Protein AF-A0A4R6BHJ5-F1 (afdb_monomer_lite)

Radius of gyration: 20.4 Å; chains: 1; bounding box: 42×29×58 Å

Foldseek 3Di:
DWAFPLAKDWDDDPQFTWIWGWTADPVDRDIDTQTPDDRHGPVVDDPVVVVCNVVSPNVVSVVCRLPCVSCVVSVDDDDFDDDDDDDDQDDLVDPDDDDDDDPGDGPDDPLVSVCVSNVHDPVVSVVCVVVVSDDD

Secondary structure (DSSP, 8-state):
-EEEEEEEEEEEETTEEEEEEEEEESSSS-EEEEEEEEEE-GGGS-HHHHHHHHHT-HHHHHHHHT-HHHHHHTTPPP-PPP----S----TTS--------SS-----HHHHHHHHHT--HHHHHHHHHTTSS--

Structure (mmCIF, N/CA/C/O backbone):
data_AF-A0A4R6BHJ5-F1
#
_entry.id   AF-A0A4R6BHJ5-F1
#
loop_
_atom_site.group_PDB
_atom_site.id
_atom_site.type_symbol
_atom_site.label_atom_id
_atom_site.label_alt_id
_atom_site.label_comp_id
_atom_site.label_asym_id
_atom_site.label_entity_id
_atom_site.label_seq_id
_atom_site.pdbx_PDB_ins_code
_atom_site.Cartn_x
_atom_site.Cartn_y
_atom_site.Cartn_z
_atom_site.occupancy
_atom_site.B_iso_or_equiv
_atom_site.auth_seq_id
_atom_site.auth_comp_id
_atom_site.auth_asym_id
_atom_site.auth_atom_id
_atom_site.pdbx_PDB_model_num
ATOM 1 N N . GLU A 1 1 ? -9.294 10.702 -5.925 1.00 91.75 1 GLU A N 1
ATOM 2 C CA . GLU A 1 1 ? -8.379 9.805 -5.195 1.00 91.75 1 GLU A CA 1
ATOM 3 C C . GLU A 1 1 ? -7.714 8.870 -6.187 1.00 91.75 1 GLU A C 1
ATOM 5 O O . GLU A 1 1 ? -8.335 8.531 -7.193 1.00 91.75 1 GLU A O 1
ATOM 10 N N . TYR A 1 2 ? -6.453 8.534 -5.939 1.00 96.38 2 TYR A N 1
ATOM 11 C CA . TYR A 1 2 ? -5.657 7.655 -6.784 1.00 96.38 2 TYR A CA 1
ATOM 12 C C . TYR A 1 2 ? -5.347 6.377 -6.011 1.00 96.38 2 TYR A C 1
ATOM 14 O O . TYR A 1 2 ? -4.819 6.452 -4.906 1.00 96.38 2 TYR A O 1
ATOM 22 N N . VAL A 1 3 ? -5.636 5.219 -6.601 1.00 95.75 3 VAL A N 1
ATOM 23 C CA . VAL A 1 3 ? -5.339 3.908 -6.009 1.00 95.75 3 VAL A CA 1
ATOM 24 C C . VAL A 1 3 ? -4.207 3.225 -6.756 1.00 95.75 3 VAL A C 1
ATOM 26 O O . VAL A 1 3 ? -4.074 3.374 -7.976 1.00 95.75 3 VAL A O 1
ATOM 29 N N . CYS A 1 4 ? -3.369 2.498 -6.017 1.00 96.81 4 CYS A N 1
ATOM 30 C CA . CYS A 1 4 ? -2.284 1.722 -6.602 1.00 96.81 4 CYS A CA 1
ATOM 31 C C . CYS A 1 4 ? -2.871 0.710 -7.591 1.00 96.81 4 CYS A C 1
ATOM 33 O O . CYS A 1 4 ? -3.788 -0.032 -7.250 1.00 96.81 4 CYS A O 1
ATOM 35 N N . SER A 1 5 ? -2.350 0.682 -8.818 1.00 97.44 5 SER A N 1
ATOM 36 C CA . SER A 1 5 ? -2.831 -0.259 -9.836 1.00 97.44 5 SER A CA 1
ATOM 37 C C . SER A 1 5 ? -2.130 -1.617 -9.803 1.00 97.44 5 SER A C 1
ATOM 39 O O . SER A 1 5 ? -2.523 -2.501 -10.556 1.00 97.44 5 SER A O 1
ATOM 41 N N . GLY A 1 6 ? -1.073 -1.762 -8.996 1.00 98.19 6 GLY A N 1
ATOM 42 C CA . GLY A 1 6 ? -0.176 -2.923 -9.015 1.00 98.19 6 GLY A CA 1
ATOM 43 C C . GLY A 1 6 ? 0.817 -2.929 -10.183 1.00 98.19 6 GLY A C 1
ATOM 44 O O . GLY A 1 6 ? 1.706 -3.767 -10.225 1.00 98.19 6 GLY A O 1
ATOM 45 N N . LEU A 1 7 ? 0.698 -1.987 -11.126 1.00 98.62 7 LEU A N 1
ATOM 46 C CA . LEU A 1 7 ? 1.476 -1.993 -12.362 1.00 98.62 7 LEU A CA 1
ATOM 47 C C . LEU A 1 7 ? 2.672 -1.051 -12.296 1.00 98.62 7 LEU A C 1
ATOM 49 O O . LEU A 1 7 ? 2.549 0.107 -11.885 1.00 98.62 7 LEU A O 1
ATOM 53 N N . PHE A 1 8 ? 3.804 -1.512 -12.811 1.00 98.75 8 PHE A N 1
ATOM 54 C CA . PHE A 1 8 ? 4.981 -0.697 -13.038 1.00 98.75 8 PHE A CA 1
ATOM 55 C C . PHE A 1 8 ? 5.093 -0.271 -14.498 1.00 98.75 8 PHE A C 1
ATOM 57 O O . PHE A 1 8 ? 4.726 -0.981 -15.434 1.00 98.75 8 PHE A O 1
ATOM 64 N N . ARG A 1 9 ? 5.672 0.909 -14.700 1.00 98.44 9 ARG A N 1
ATOM 65 C CA . ARG A 1 9 ? 6.212 1.327 -15.991 1.00 98.44 9 ARG A CA 1
ATOM 66 C C . ARG A 1 9 ? 7.724 1.335 -15.877 1.00 98.44 9 ARG A C 1
ATOM 68 O O . ARG A 1 9 ? 8.260 2.129 -15.113 1.00 98.44 9 ARG A O 1
ATOM 75 N N . VAL A 1 10 ? 8.388 0.497 -16.664 1.00 98.06 10 VAL A N 1
ATOM 76 C CA . VAL A 1 10 ? 9.845 0.504 -16.826 1.00 98.06 10 VAL A CA 1
ATOM 77 C C . VAL A 1 10 ? 10.151 1.093 -18.195 1.00 98.06 10 VAL A C 1
ATOM 79 O O . VAL A 1 10 ? 9.801 0.506 -19.216 1.00 98.06 10 VAL A O 1
ATOM 82 N N . ASN A 1 11 ? 10.767 2.270 -18.227 1.00 98.00 11 ASN A N 1
ATOM 83 C CA . ASN A 1 11 ? 11.191 2.909 -19.466 1.00 98.00 11 ASN A CA 1
ATOM 84 C C . ASN A 1 11 ? 12.712 2.902 -19.557 1.00 98.00 11 ASN A C 1
ATOM 86 O O . ASN A 1 11 ? 13.392 3.307 -18.618 1.00 98.00 11 ASN A O 1
ATOM 90 N N . ALA A 1 12 ? 13.237 2.476 -20.700 1.00 96.12 12 ALA A N 1
ATOM 91 C CA . ALA A 1 12 ? 14.665 2.470 -20.962 1.00 96.12 12 ALA A CA 1
ATOM 92 C C . ALA A 1 12 ? 15.033 3.631 -21.885 1.00 96.12 12 ALA A C 1
ATOM 94 O O . ALA A 1 12 ? 14.465 3.792 -22.964 1.00 96.12 12 ALA A O 1
ATOM 95 N N . GLN A 1 13 ? 16.026 4.422 -21.483 1.00 93.62 13 GLN A N 1
ATOM 96 C CA . GLN A 1 13 ? 16.593 5.469 -22.321 1.00 93.62 13 GLN A CA 1
ATOM 97 C C . GLN A 1 13 ? 18.122 5.414 -22.275 1.00 93.62 13 GLN A C 1
ATOM 99 O O . GLN A 1 13 ? 18.764 5.763 -21.280 1.00 93.62 13 GLN A O 1
ATOM 104 N N . HIS A 1 14 ? 18.720 5.000 -23.393 1.00 92.06 14 HIS A N 1
ATOM 105 C CA . HIS A 1 14 ? 20.141 4.662 -23.486 1.00 92.06 14 HIS A CA 1
ATOM 106 C C . HIS A 1 14 ? 20.543 3.623 -22.424 1.00 92.06 14 HIS A C 1
ATOM 108 O O . HIS A 1 14 ? 20.048 2.504 -22.445 1.00 92.06 14 HIS A O 1
ATOM 114 N N . LYS A 1 15 ? 21.442 3.988 -21.502 1.00 95.06 15 LYS A N 1
ATOM 115 C CA . LYS A 1 15 ? 21.976 3.116 -20.445 1.00 95.06 15 LYS A CA 1
ATOM 116 C C . LYS A 1 15 ? 21.255 3.255 -19.099 1.00 95.06 15 LYS A C 1
ATOM 118 O O . LYS A 1 15 ? 21.784 2.806 -18.087 1.00 95.06 15 LYS A O 1
ATOM 123 N N . TYR A 1 16 ? 20.116 3.944 -19.069 1.00 98.06 16 TYR A N 1
ATOM 124 C CA . TYR A 1 16 ? 19.383 4.253 -17.845 1.00 98.06 16 TYR A CA 1
ATOM 125 C C . TYR A 1 16 ? 17.934 3.783 -17.925 1.00 98.06 16 TYR A C 1
ATOM 127 O O . TYR A 1 16 ? 17.354 3.736 -19.012 1.00 98.06 16 TYR A O 1
ATOM 135 N N . LEU A 1 17 ? 17.363 3.488 -16.760 1.00 98.00 17 LEU A N 1
ATOM 136 C CA . LEU A 1 17 ? 15.951 3.201 -16.567 1.00 98.00 17 LEU A CA 1
ATOM 137 C C . LEU A 1 17 ? 15.286 4.314 -15.762 1.00 98.00 17 LEU A C 1
ATOM 139 O O . LEU A 1 17 ? 15.869 4.852 -14.817 1.00 98.00 17 LEU A O 1
ATOM 143 N N . ASP A 1 18 ? 14.040 4.589 -16.113 1.00 98.38 18 ASP A N 1
ATOM 144 C CA . ASP A 1 18 ? 13.082 5.303 -15.283 1.00 98.38 18 ASP A CA 1
ATOM 145 C C . ASP A 1 18 ? 11.955 4.323 -14.934 1.00 98.38 18 ASP A C 1
ATOM 147 O O . ASP A 1 18 ? 11.415 3.646 -15.816 1.00 98.38 18 ASP A O 1
ATOM 151 N N . ILE A 1 19 ? 11.646 4.195 -13.643 1.00 98.62 19 ILE A N 1
ATOM 152 C CA . ILE A 1 19 ? 10.694 3.207 -13.126 1.00 98.62 19 ILE A CA 1
ATOM 153 C C . ILE A 1 19 ? 9.648 3.920 -12.278 1.00 98.62 19 ILE A C 1
ATOM 155 O O . ILE A 1 19 ? 9.982 4.608 -11.309 1.00 98.62 19 ILE A O 1
ATOM 159 N N . TRP A 1 20 ? 8.378 3.711 -12.619 1.00 98.75 20 TRP A N 1
ATOM 160 C CA . TRP A 1 20 ? 7.235 4.258 -11.892 1.00 98.75 20 TRP A CA 1
ATOM 161 C C . TRP A 1 20 ? 6.292 3.156 -11.432 1.00 98.75 20 TRP A C 1
ATOM 163 O O . TRP A 1 20 ? 6.062 2.204 -12.173 1.00 98.75 20 TRP A O 1
ATOM 173 N N . LEU A 1 21 ? 5.680 3.340 -10.263 1.00 98.75 21 LEU A N 1
ATOM 174 C CA . LEU A 1 21 ? 4.454 2.644 -9.876 1.00 98.75 21 LEU A CA 1
ATOM 175 C C . LEU A 1 21 ? 3.253 3.467 -10.343 1.00 98.75 21 LEU A C 1
ATOM 177 O O . LEU A 1 21 ? 3.141 4.656 -10.034 1.00 98.75 21 LEU A O 1
ATOM 181 N N . ILE A 1 22 ? 2.362 2.835 -11.099 1.00 98.62 22 ILE A N 1
ATOM 182 C CA . ILE A 1 22 ? 1.200 3.487 -11.693 1.00 98.62 22 ILE A CA 1
ATOM 183 C C . ILE A 1 22 ? 0.041 3.464 -10.696 1.00 98.62 22 ILE A C 1
ATOM 185 O O . ILE A 1 22 ? -0.336 2.415 -10.165 1.00 98.62 22 ILE A O 1
ATOM 189 N N . TYR A 1 23 ? -0.583 4.618 -10.511 1.00 98.31 23 TYR A N 1
ATOM 190 C CA . TYR A 1 23 ? -1.841 4.785 -9.801 1.00 98.31 23 TYR A CA 1
ATOM 191 C C . TYR A 1 23 ? -2.939 5.209 -10.773 1.00 98.31 23 TYR A C 1
ATOM 193 O O . TYR A 1 23 ? -2.683 5.953 -11.721 1.00 98.31 23 TYR A O 1
ATOM 201 N N . LYS A 1 24 ? -4.175 4.776 -10.519 1.00 97.88 24 LYS A N 1
ATOM 202 C CA . LYS A 1 24 ? -5.356 5.131 -11.318 1.00 97.88 24 LYS A CA 1
ATOM 203 C C . LYS A 1 24 ? -6.316 5.980 -10.504 1.00 97.88 24 LYS A C 1
ATOM 205 O O . LYS A 1 24 ? -6.516 5.716 -9.320 1.00 97.88 24 LYS A O 1
ATOM 210 N N . CYS A 1 25 ? -6.895 6.996 -11.131 1.00 97.19 25 CYS A N 1
ATOM 211 C CA . CYS A 1 25 ? -7.963 7.759 -10.509 1.00 97.19 25 CYS A CA 1
ATOM 212 C C . CYS A 1 25 ? -9.206 6.873 -10.363 1.00 97.19 25 CYS A C 1
ATOM 214 O O . CYS A 1 25 ? -9.569 6.151 -11.285 1.00 97.19 25 CYS A O 1
ATOM 216 N N . LEU A 1 26 ? -9.879 6.942 -9.216 1.00 94.81 26 LEU A N 1
ATOM 217 C CA . LEU A 1 26 ? -11.131 6.205 -8.999 1.00 94.81 26 LEU A CA 1
ATOM 218 C C . LEU A 1 26 ? -12.314 6.764 -9.804 1.00 94.81 26 LEU A C 1
ATOM 220 O O . LEU A 1 26 ? -13.301 6.068 -10.013 1.00 94.81 26 LEU A O 1
ATOM 224 N N . ASN A 1 27 ? -12.217 8.017 -10.251 1.00 97.06 27 ASN A N 1
ATOM 225 C CA . ASN A 1 27 ? -13.344 8.759 -10.820 1.00 97.06 27 ASN A CA 1
ATOM 226 C C . ASN A 1 27 ? -13.204 9.016 -12.329 1.00 97.06 27 ASN A C 1
ATOM 228 O O . ASN A 1 27 ? -14.128 9.548 -12.941 1.00 97.06 27 ASN A O 1
ATOM 232 N N . CYS A 1 28 ? -12.045 8.717 -12.923 1.00 96.19 28 CYS A N 1
ATOM 233 C CA . CYS A 1 28 ? -11.781 8.902 -14.350 1.00 96.19 28 CYS A CA 1
ATOM 234 C C . CYS A 1 28 ? -10.579 8.060 -14.808 1.00 96.19 28 CYS A C 1
ATOM 236 O O . CYS A 1 28 ? -9.892 7.452 -13.995 1.00 96.19 28 CYS A O 1
ATOM 238 N N . ASP A 1 29 ? -10.271 8.089 -16.105 1.00 95.06 29 ASP A N 1
ATOM 239 C CA . ASP A 1 29 ? -9.192 7.287 -16.701 1.00 95.06 29 ASP A CA 1
ATOM 240 C C . ASP A 1 29 ? -7.781 7.884 -16.530 1.00 95.06 29 ASP A C 1
ATOM 242 O O . ASP A 1 29 ? -6.823 7.431 -17.162 1.00 95.06 29 ASP A O 1
ATOM 246 N N . SER A 1 30 ? -7.616 8.921 -15.700 1.00 97.94 30 SER A N 1
ATOM 247 C CA . SER A 1 30 ? -6.299 9.520 -15.485 1.00 97.94 30 SER A CA 1
ATOM 248 C C . SER A 1 30 ? -5.395 8.617 -14.646 1.00 97.94 30 SER A C 1
ATOM 250 O O . SER A 1 30 ? -5.823 7.930 -13.714 1.00 97.94 30 SER A O 1
ATOM 252 N N . THR A 1 31 ? -4.098 8.665 -14.951 1.00 97.88 31 THR A N 1
ATOM 253 C CA . THR A 1 31 ? -3.059 7.958 -14.199 1.00 97.88 31 THR A CA 1
ATOM 254 C C . THR A 1 31 ? -2.107 8.934 -13.533 1.00 97.88 31 THR A C 1
ATOM 256 O O . THR A 1 31 ? -1.717 9.931 -14.143 1.00 97.88 31 THR A O 1
ATOM 259 N N . TRP A 1 32 ? -1.659 8.598 -12.331 1.00 98.06 32 TRP A N 1
ATOM 260 C CA . TRP A 1 32 ? -0.548 9.261 -11.660 1.00 98.06 32 TRP A CA 1
ATOM 261 C C . TRP A 1 32 ? 0.623 8.283 -11.538 1.00 98.06 32 TRP A C 1
ATOM 263 O O . TRP A 1 32 ? 0.429 7.121 -11.195 1.00 98.06 32 TRP A O 1
ATOM 273 N N . ASN A 1 33 ? 1.837 8.734 -11.851 1.00 98.19 33 ASN A N 1
ATOM 274 C CA . ASN A 1 33 ? 3.034 7.895 -11.837 1.00 98.19 33 ASN A CA 1
ATOM 275 C C . ASN A 1 33 ? 3.899 8.269 -10.633 1.00 98.19 33 ASN A C 1
ATOM 277 O O . ASN A 1 33 ? 4.544 9.317 -10.640 1.00 98.19 33 ASN A O 1
ATOM 281 N N . SER A 1 34 ? 3.940 7.399 -9.625 1.00 98.44 34 SER A N 1
ATOM 282 C CA . SER A 1 34 ? 4.851 7.547 -8.491 1.00 98.44 34 SER A CA 1
ATOM 283 C C . SER A 1 34 ? 6.243 7.086 -8.911 1.00 98.44 34 SER A C 1
ATOM 285 O O . SER A 1 34 ? 6.439 5.918 -9.251 1.00 98.44 34 SER A O 1
ATOM 287 N N . THR A 1 35 ? 7.209 8.001 -8.945 1.00 98.56 35 THR A N 1
ATOM 288 C CA . THR A 1 35 ? 8.584 7.692 -9.352 1.00 98.56 35 THR A CA 1
ATOM 289 C C . THR A 1 35 ? 9.259 6.859 -8.273 1.00 98.56 35 THR A C 1
ATOM 291 O O . THR A 1 35 ? 9.372 7.303 -7.131 1.00 98.56 35 THR A O 1
ATOM 294 N N . ILE A 1 36 ? 9.734 5.669 -8.645 1.00 98.44 36 ILE A N 1
ATOM 295 C CA . ILE A 1 36 ? 10.540 4.797 -7.783 1.00 98.44 36 ILE A CA 1
ATOM 296 C C . ILE A 1 36 ? 12.020 5.053 -8.049 1.00 98.44 36 ILE A C 1
ATOM 298 O O . ILE A 1 36 ? 12.782 5.355 -7.132 1.00 98.44 36 ILE A O 1
ATOM 302 N N . TYR A 1 37 ? 12.411 4.969 -9.320 1.00 98.06 37 TYR A N 1
ATOM 303 C CA . TYR A 1 37 ? 13.766 5.240 -9.773 1.00 98.06 37 TYR A CA 1
ATOM 304 C C . TYR A 1 37 ? 13.734 6.226 -10.933 1.00 98.06 37 TYR A C 1
ATOM 306 O O . TYR A 1 37 ? 12.945 6.077 -11.863 1.00 98.06 37 TYR A O 1
ATOM 314 N N . SER A 1 38 ? 14.628 7.211 -10.882 1.00 97.19 38 SER A N 1
ATOM 315 C CA . SER A 1 38 ? 14.886 8.146 -11.975 1.00 97.19 38 SER A CA 1
ATOM 316 C C . SER A 1 38 ? 16.330 7.977 -12.421 1.00 97.19 38 SER A C 1
ATOM 318 O O . SER A 1 38 ? 17.245 8.030 -11.594 1.00 97.19 38 SER A O 1
ATOM 320 N N . ARG A 1 39 ? 16.530 7.741 -13.719 1.00 97.44 39 ARG A N 1
ATOM 321 C CA . ARG A 1 39 ? 17.839 7.611 -14.369 1.00 97.44 39 ARG A CA 1
ATOM 322 C C . ARG A 1 39 ? 18.771 6.620 -13.665 1.00 97.44 39 ARG A C 1
ATOM 324 O O . ARG A 1 39 ? 19.966 6.880 -13.511 1.00 97.44 39 ARG A O 1
ATOM 331 N N . VAL A 1 40 ? 18.245 5.470 -13.245 1.00 97.56 40 VAL A N 1
ATOM 332 C CA . VAL A 1 40 ? 19.042 4.424 -12.589 1.00 97.56 40 VAL A CA 1
ATOM 333 C C . VAL A 1 40 ? 19.777 3.590 -13.635 1.00 97.56 40 VAL A C 1
ATOM 335 O O . VAL A 1 40 ? 19.225 3.265 -14.682 1.00 97.56 40 VAL A O 1
ATOM 338 N N . ASN A 1 41 ? 21.044 3.255 -13.391 1.00 96.69 41 ASN A N 1
ATOM 339 C CA . ASN A 1 41 ? 21.733 2.274 -14.227 1.00 96.69 41 ASN A CA 1
ATOM 340 C C . ASN A 1 41 ? 21.142 0.882 -13.921 1.00 96.69 41 ASN A C 1
ATOM 342 O O . ASN A 1 41 ? 21.129 0.524 -12.742 1.00 96.69 41 ASN A O 1
ATOM 346 N N . PRO A 1 42 ? 20.695 0.092 -14.919 1.00 94.56 42 PRO A N 1
ATOM 347 C CA . PRO A 1 42 ? 20.191 -1.264 -14.693 1.00 94.56 42 PRO A CA 1
ATOM 348 C C . PRO A 1 42 ? 21.121 -2.134 -13.837 1.00 94.56 42 PRO A C 1
ATOM 350 O O . PRO A 1 42 ? 20.644 -2.899 -13.011 1.00 94.56 42 PRO A O 1
ATOM 353 N N . ASN A 1 43 ? 22.442 -1.961 -13.964 1.00 94.44 43 ASN A N 1
ATOM 354 C CA . ASN A 1 43 ? 23.439 -2.726 -13.206 1.00 94.44 43 ASN A CA 1
ATOM 355 C C . ASN A 1 43 ? 23.473 -2.389 -11.704 1.00 94.44 43 ASN A C 1
ATOM 357 O O . ASN A 1 43 ? 24.121 -3.097 -10.938 1.00 94.44 43 ASN A O 1
ATOM 361 N N . ASN A 1 44 ? 22.811 -1.309 -11.278 1.00 96.19 44 ASN A N 1
ATOM 362 C CA . ASN A 1 44 ? 22.655 -0.964 -9.864 1.00 96.19 44 ASN A CA 1
ATOM 363 C C . ASN A 1 44 ? 21.441 -1.655 -9.222 1.00 96.19 44 ASN A C 1
ATOM 365 O O . ASN A 1 44 ? 21.253 -1.541 -8.012 1.00 96.19 44 ASN A O 1
ATOM 369 N N . LEU A 1 45 ? 20.602 -2.325 -10.014 1.00 95.94 45 LEU A N 1
ATOM 370 C CA . LEU A 1 45 ? 19.476 -3.120 -9.538 1.00 95.94 45 LEU A CA 1
ATOM 371 C C . LEU A 1 45 ? 19.854 -4.599 -9.618 1.00 95.94 45 LEU A C 1
ATOM 373 O O . LEU A 1 45 ? 20.542 -5.019 -10.549 1.00 95.94 45 LEU A O 1
ATOM 377 N N . SER A 1 46 ? 19.412 -5.404 -8.650 1.00 96.81 46 SER A N 1
ATOM 378 C CA . SER A 1 46 ? 19.571 -6.850 -8.787 1.00 96.81 46 SER A CA 1
ATOM 379 C C . SER A 1 46 ? 18.695 -7.356 -9.944 1.00 96.81 46 SER A C 1
ATOM 381 O O . SER A 1 46 ? 17.605 -6.816 -10.164 1.00 96.81 46 SER A O 1
ATOM 383 N N . PRO A 1 47 ? 19.124 -8.406 -10.670 1.00 96.44 47 PRO A N 1
ATOM 384 C CA . PRO A 1 47 ? 18.317 -8.991 -11.741 1.00 96.44 47 PRO A CA 1
ATOM 385 C C . PRO A 1 47 ? 16.922 -9.431 -11.276 1.00 96.44 47 PRO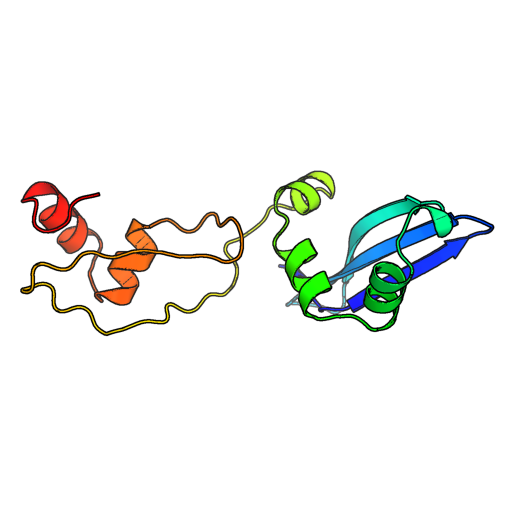 A C 1
ATOM 387 O O . PRO A 1 47 ? 15.953 -9.254 -12.003 1.00 96.44 47 PRO A O 1
ATOM 390 N N . GLU A 1 48 ? 16.813 -9.941 -10.046 1.00 97.50 48 GLU A N 1
ATOM 391 C CA . GLU A 1 48 ? 15.544 -10.339 -9.426 1.00 97.50 48 GLU A CA 1
ATOM 392 C C . GLU A 1 48 ? 14.581 -9.156 -9.257 1.00 97.50 48 GLU A C 1
ATOM 394 O O . GLU A 1 48 ? 13.426 -9.240 -9.663 1.00 97.50 48 GLU A O 1
ATOM 399 N N . VAL A 1 49 ? 15.058 -8.026 -8.725 1.00 96.88 49 VAL A N 1
ATOM 400 C CA . VAL A 1 49 ? 14.225 -6.825 -8.549 1.00 96.88 49 VAL A CA 1
ATOM 401 C C . VAL A 1 49 ? 13.808 -6.250 -9.902 1.00 96.88 49 VAL A C 1
ATOM 403 O O . VAL A 1 49 ? 12.680 -5.787 -10.063 1.00 96.88 49 VAL A O 1
ATOM 406 N N . LEU A 1 50 ? 14.698 -6.289 -10.898 1.00 97.12 50 LEU A N 1
ATOM 407 C CA . LEU A 1 50 ? 14.365 -5.835 -12.245 1.00 97.12 50 LEU A CA 1
ATOM 408 C C . LEU A 1 50 ? 13.272 -6.706 -12.885 1.00 97.12 50 LEU A C 1
ATOM 410 O O . LEU A 1 50 ? 12.334 -6.168 -13.473 1.00 97.12 50 LEU A O 1
ATOM 414 N N . GLU A 1 51 ? 13.352 -8.027 -12.725 1.00 97.94 51 GLU A N 1
ATOM 415 C CA . GLU A 1 51 ? 12.317 -8.953 -13.193 1.00 97.94 51 GLU A CA 1
ATOM 416 C C . GLU A 1 51 ? 10.977 -8.712 -12.485 1.00 97.94 51 GLU A C 1
ATOM 418 O O . GLU A 1 51 ? 9.932 -8.676 -13.134 1.00 97.94 51 GLU A O 1
ATOM 423 N N . GLN A 1 52 ? 10.990 -8.461 -11.173 1.00 98.50 52 GLN A N 1
ATOM 424 C CA . GLN A 1 52 ? 9.785 -8.111 -10.411 1.00 98.50 52 GLN A CA 1
ATOM 425 C C . GLN A 1 52 ? 9.112 -6.830 -10.932 1.00 98.50 52 GLN A C 1
ATOM 427 O O . GLN A 1 52 ? 7.883 -6.762 -11.000 1.00 98.50 52 GLN A O 1
ATOM 432 N N . PHE A 1 53 ? 9.887 -5.826 -11.362 1.00 98.44 53 PHE A N 1
ATOM 433 C CA . PHE A 1 53 ? 9.320 -4.649 -12.024 1.00 98.44 53 PHE A CA 1
ATOM 434 C C . PHE A 1 53 ? 8.679 -4.989 -13.372 1.00 98.44 53 PHE A C 1
ATOM 436 O O . PHE A 1 53 ? 7.600 -4.487 -13.677 1.00 98.44 53 PHE A O 1
ATOM 443 N N . HIS A 1 54 ? 9.319 -5.832 -14.183 1.00 97.75 54 HIS A N 1
ATOM 444 C CA . HIS A 1 54 ? 8.790 -6.213 -15.495 1.00 97.75 54 HIS A CA 1
ATOM 445 C C . HIS A 1 54 ? 7.546 -7.105 -15.414 1.00 97.75 54 HIS A C 1
ATOM 447 O O . HIS A 1 54 ? 6.661 -6.999 -16.264 1.00 97.75 54 HIS A O 1
ATOM 453 N N . THR A 1 55 ? 7.461 -7.950 -14.391 1.00 98.38 55 THR A N 1
ATOM 454 C CA . THR A 1 55 ? 6.354 -8.894 -14.182 1.00 98.38 55 THR A CA 1
ATOM 455 C C . THR A 1 55 ? 5.201 -8.318 -13.365 1.00 98.38 55 THR A C 1
ATOM 457 O O . THR A 1 55 ? 4.166 -8.969 -13.260 1.00 98.38 55 THR A O 1
ATOM 460 N N . ASN A 1 56 ? 5.328 -7.083 -12.863 1.00 98.62 56 ASN A N 1
ATOM 461 C CA . ASN A 1 56 ? 4.362 -6.465 -11.950 1.00 98.62 56 ASN A CA 1
ATOM 462 C C . ASN A 1 56 ? 4.154 -7.291 -10.676 1.00 98.62 56 ASN A C 1
ATOM 464 O O . ASN A 1 56 ? 3.025 -7.595 -10.308 1.00 98.62 56 ASN A O 1
ATOM 468 N N . ASP A 1 57 ? 5.250 -7.670 -10.013 1.00 98.62 57 ASP A N 1
ATOM 469 C CA . ASP A 1 57 ? 5.178 -8.440 -8.772 1.00 98.62 57 ASP A CA 1
ATOM 470 C C . ASP A 1 57 ? 4.352 -7.706 -7.699 1.00 98.62 57 ASP A C 1
ATOM 472 O O . ASP A 1 57 ? 4.665 -6.580 -7.291 1.00 98.62 57 ASP A O 1
ATOM 476 N N . ASP A 1 58 ? 3.308 -8.378 -7.209 1.00 97.75 58 ASP A N 1
ATOM 477 C CA . ASP A 1 58 ? 2.358 -7.814 -6.250 1.00 97.75 58 ASP A CA 1
ATOM 478 C C . ASP A 1 58 ? 3.016 -7.443 -4.914 1.00 97.75 58 ASP A C 1
ATOM 480 O O . ASP A 1 58 ? 2.625 -6.467 -4.266 1.00 97.75 58 ASP A O 1
ATOM 484 N N . ASN A 1 59 ? 4.015 -8.205 -4.455 1.00 96.88 59 ASN A N 1
ATOM 485 C CA . ASN A 1 59 ? 4.688 -7.903 -3.192 1.00 96.88 59 ASN A CA 1
ATOM 486 C C . ASN A 1 59 ? 5.530 -6.636 -3.316 1.00 96.88 59 ASN A C 1
ATOM 488 O O . ASN A 1 59 ? 5.495 -5.794 -2.411 1.00 96.88 59 ASN A O 1
ATOM 492 N N . LEU A 1 60 ? 6.237 -6.483 -4.436 1.00 97.94 60 LEU A N 1
ATOM 493 C CA . LEU A 1 60 ? 7.019 -5.295 -4.740 1.00 97.94 60 LEU A CA 1
ATOM 494 C C . LEU A 1 60 ? 6.111 -4.070 -4.909 1.00 97.94 60 LEU A C 1
ATOM 496 O O . LEU A 1 60 ? 6.396 -3.008 -4.350 1.00 97.94 60 LEU A O 1
ATOM 500 N N . ALA A 1 61 ? 4.982 -4.216 -5.610 1.00 98.12 61 ALA A N 1
ATOM 501 C CA . ALA A 1 61 ? 4.009 -3.139 -5.775 1.00 98.12 61 ALA A CA 1
ATOM 502 C C . ALA A 1 61 ? 3.452 -2.678 -4.422 1.00 98.12 61 ALA A C 1
ATOM 504 O O . ALA A 1 61 ? 3.449 -1.481 -4.134 1.00 98.12 61 ALA A O 1
ATOM 505 N N . ASN A 1 62 ? 3.073 -3.617 -3.549 1.00 95.75 62 ASN A N 1
ATOM 506 C CA . ASN A 1 62 ? 2.608 -3.313 -2.195 1.00 95.75 62 ASN A CA 1
ATOM 507 C C . ASN A 1 62 ? 3.692 -2.653 -1.334 1.00 95.75 62 ASN A C 1
ATOM 509 O O . ASN A 1 62 ? 3.398 -1.729 -0.578 1.00 95.75 62 ASN A O 1
ATOM 513 N N . GLN A 1 63 ? 4.950 -3.083 -1.454 1.00 96.19 63 GLN A N 1
ATOM 514 C CA . GLN A 1 63 ? 6.065 -2.471 -0.732 1.00 96.19 63 GLN A CA 1
ATOM 515 C C . GLN A 1 63 ? 6.240 -0.992 -1.098 1.00 96.19 63 GLN A C 1
ATOM 517 O O . GLN A 1 63 ? 6.407 -0.162 -0.204 1.00 96.19 63 GLN A O 1
ATOM 522 N N . TYR A 1 64 ? 6.180 -0.649 -2.386 1.00 97.25 64 TYR A N 1
ATOM 523 C CA . TYR A 1 64 ? 6.277 0.745 -2.820 1.00 97.25 64 TYR A CA 1
ATOM 524 C C . TYR A 1 64 ? 4.992 1.539 -2.570 1.00 97.25 64 TYR A C 1
ATOM 526 O O . TYR A 1 64 ? 5.076 2.720 -2.237 1.00 97.25 64 TYR A O 1
ATOM 534 N N . ALA A 1 65 ? 3.819 0.908 -2.660 1.00 95.94 65 ALA A N 1
ATOM 535 C CA . ALA A 1 65 ? 2.542 1.546 -2.350 1.00 95.94 65 ALA A CA 1
ATOM 536 C C . ALA A 1 65 ? 2.392 1.903 -0.866 1.00 95.94 65 ALA A C 1
ATOM 538 O O . ALA A 1 65 ? 1.777 2.908 -0.530 1.00 95.94 65 ALA A O 1
ATOM 539 N N . MET A 1 66 ? 2.996 1.112 0.021 1.00 94.50 66 MET A N 1
ATOM 540 C CA . MET A 1 66 ? 2.989 1.354 1.466 1.00 94.50 66 MET A CA 1
ATOM 541 C C . MET A 1 66 ? 4.188 2.191 1.944 1.00 94.50 66 MET A C 1
ATOM 543 O O . MET A 1 66 ? 4.339 2.440 3.141 1.00 94.50 66 MET A O 1
ATOM 547 N N . ASN A 1 67 ? 5.049 2.655 1.031 1.00 94.88 67 ASN A N 1
ATOM 548 C CA . ASN A 1 67 ? 6.162 3.537 1.362 1.00 94.88 67 ASN A CA 1
ATOM 549 C C . ASN A 1 67 ? 5.699 5.004 1.392 1.00 94.88 67 ASN A C 1
ATOM 551 O O . ASN A 1 67 ? 5.805 5.735 0.407 1.00 94.88 67 ASN A O 1
ATOM 555 N N . ILE A 1 68 ? 5.198 5.434 2.553 1.00 93.25 68 ILE A N 1
ATOM 556 C CA . ILE A 1 68 ? 4.662 6.789 2.770 1.00 93.25 68 ILE A CA 1
ATOM 557 C C . ILE A 1 68 ? 5.695 7.870 2.425 1.00 93.25 68 ILE A C 1
ATOM 559 O O . ILE A 1 68 ? 5.360 8.867 1.790 1.00 93.25 68 ILE A O 1
ATOM 563 N N . GLU A 1 69 ? 6.963 7.670 2.792 1.00 93.94 69 GLU A N 1
ATOM 564 C CA . GLU A 1 69 ? 8.012 8.646 2.491 1.00 93.94 69 GLU A CA 1
ATOM 565 C C . GLU A 1 69 ? 8.228 8.820 0.988 1.00 93.94 69 GLU A C 1
ATOM 567 O O . GLU A 1 69 ? 8.396 9.944 0.518 1.00 93.94 69 GLU A O 1
ATOM 572 N N . LEU A 1 70 ? 8.223 7.723 0.225 1.00 96.19 70 LEU A N 1
ATOM 573 C CA . LEU A 1 70 ? 8.338 7.774 -1.229 1.00 96.19 70 LEU A CA 1
ATOM 574 C C . LEU A 1 70 ? 7.169 8.544 -1.848 1.00 96.19 70 LEU A C 1
ATOM 576 O O . LEU A 1 70 ? 7.378 9.359 -2.746 1.00 96.19 70 LEU A O 1
ATOM 580 N N . LEU A 1 71 ? 5.949 8.308 -1.368 1.00 95.88 71 LEU A N 1
ATOM 581 C CA . LEU A 1 71 ? 4.755 8.991 -1.865 1.00 95.88 71 LEU A CA 1
ATOM 582 C C . LEU A 1 71 ? 4.790 10.490 -1.558 1.00 95.88 71 LEU A C 1
ATOM 584 O O . LEU A 1 71 ? 4.555 11.294 -2.460 1.00 95.88 71 LEU A O 1
ATOM 588 N N . HIS A 1 72 ? 5.196 10.876 -0.346 1.00 95.50 72 HIS A N 1
ATOM 589 C CA . HIS A 1 72 ? 5.398 12.282 0.009 1.00 95.50 72 HIS A CA 1
ATOM 590 C C . HIS A 1 72 ? 6.468 12.949 -0.866 1.00 95.50 72 HIS A C 1
ATOM 592 O O . HIS A 1 72 ? 6.264 14.062 -1.346 1.00 95.50 72 HIS A O 1
ATOM 598 N N . ARG A 1 73 ? 7.591 12.267 -1.142 1.00 97.00 73 ARG A N 1
ATOM 599 C CA . ARG A 1 73 ? 8.631 12.779 -2.059 1.00 97.00 73 ARG A CA 1
ATOM 600 C C . ARG A 1 73 ? 8.121 12.955 -3.492 1.00 97.00 73 ARG A C 1
ATOM 602 O O . ARG A 1 73 ? 8.616 13.824 -4.201 1.00 97.00 73 ARG A O 1
ATOM 609 N N . ASN A 1 74 ? 7.134 12.162 -3.904 1.00 97.50 74 ASN A N 1
ATOM 610 C CA . ASN A 1 74 ? 6.440 12.305 -5.185 1.00 97.50 74 ASN A CA 1
ATOM 611 C C . ASN A 1 74 ? 5.284 13.329 -5.145 1.00 97.50 74 ASN A C 1
ATOM 613 O O . ASN A 1 74 ? 4.563 13.472 -6.131 1.00 97.50 74 ASN A O 1
ATOM 617 N N . GLY A 1 75 ? 5.112 14.057 -4.036 1.00 96.50 75 GLY A N 1
ATOM 618 C CA . GLY A 1 75 ? 4.118 15.122 -3.893 1.00 96.50 75 GLY A CA 1
ATOM 619 C C . GLY A 1 75 ? 2.698 14.638 -3.601 1.00 96.50 75 GLY A C 1
ATOM 620 O O . GLY A 1 75 ? 1.757 15.403 -3.795 1.00 96.50 75 GLY A O 1
ATOM 621 N N . ALA A 1 76 ? 2.523 13.388 -3.165 1.00 95.50 76 ALA A N 1
ATOM 622 C CA . ALA A 1 76 ? 1.218 12.871 -2.770 1.00 95.50 76 ALA A CA 1
ATOM 623 C C . ALA A 1 76 ? 0.933 13.111 -1.284 1.00 95.50 76 ALA A C 1
ATOM 625 O O . ALA A 1 76 ? 1.816 12.965 -0.442 1.00 95.50 76 ALA A O 1
ATOM 626 N N . GLU A 1 77 ? -0.328 13.392 -0.968 1.00 94.12 77 GLU A N 1
ATOM 627 C CA . GLU A 1 77 ? -0.881 13.222 0.374 1.00 94.12 77 GLU A CA 1
ATOM 628 C C . GLU A 1 77 ? -1.431 11.796 0.496 1.00 94.12 77 GLU A C 1
ATOM 630 O O . GLU A 1 77 ? -2.170 11.331 -0.375 1.00 94.12 77 GLU A O 1
ATOM 635 N N . VAL A 1 78 ? -1.043 11.080 1.553 1.00 92.06 78 VAL A N 1
ATOM 636 C CA . VAL A 1 78 ? -1.387 9.662 1.728 1.00 92.06 78 VAL A CA 1
ATOM 637 C C . VAL A 1 78 ? -2.566 9.521 2.686 1.00 92.06 78 VAL A C 1
ATOM 639 O O . VAL A 1 78 ? -2.488 9.943 3.839 1.00 92.06 78 VAL A O 1
ATOM 642 N N . GLY A 1 79 ? -3.647 8.910 2.200 1.00 89.38 79 GLY A N 1
ATOM 643 C CA . GLY A 1 79 ? -4.807 8.536 3.006 1.00 89.38 79 GLY A CA 1
ATOM 644 C C . GLY A 1 79 ? -4.600 7.244 3.803 1.00 89.38 79 GLY A C 1
ATOM 645 O O . GLY A 1 79 ? -3.552 6.599 3.747 1.00 89.38 79 GLY A O 1
ATOM 646 N N . ILE A 1 80 ? -5.630 6.845 4.547 1.00 87.56 80 ILE A N 1
ATOM 647 C CA . ILE A 1 80 ? -5.661 5.539 5.212 1.00 87.56 80 ILE A CA 1
ATOM 648 C C . ILE A 1 80 ? -5.993 4.480 4.148 1.00 87.56 80 ILE A C 1
ATOM 650 O O . ILE A 1 80 ? -7.037 4.607 3.509 1.00 87.56 80 ILE A O 1
ATOM 654 N N . PRO A 1 81 ? -5.147 3.453 3.938 1.00 86.81 81 PRO A N 1
ATOM 655 C CA . PRO A 1 81 ? -5.450 2.398 2.977 1.00 86.81 81 PRO A CA 1
ATOM 656 C C . PRO A 1 81 ? -6.625 1.550 3.463 1.00 86.81 81 PRO A C 1
ATOM 658 O O . PRO A 1 81 ? -6.885 1.475 4.664 1.00 86.81 81 PRO A O 1
ATOM 661 N N . GLU A 1 82 ? -7.287 0.840 2.552 1.00 86.50 82 GLU A N 1
ATOM 662 C CA . GLU A 1 82 ? -8.220 -0.214 2.948 1.00 86.50 82 GLU A CA 1
ATOM 663 C C . GLU A 1 82 ? -7.500 -1.270 3.798 1.00 86.50 82 GLU A C 1
ATOM 665 O O . GLU A 1 82 ? -6.389 -1.709 3.485 1.00 86.50 82 GLU A O 1
ATOM 670 N N . TYR A 1 83 ? -8.131 -1.678 4.898 1.00 89.94 83 TYR A N 1
ATOM 671 C CA . TYR A 1 83 ? -7.575 -2.663 5.817 1.00 89.94 83 TYR A CA 1
ATOM 672 C C . TYR A 1 83 ? -8.652 -3.600 6.350 1.00 89.94 83 TYR A C 1
ATOM 674 O O . TYR A 1 83 ? -9.847 -3.310 6.339 1.00 89.94 83 TYR A O 1
ATOM 682 N N . LYS A 1 84 ? -8.195 -4.742 6.862 1.00 90.75 84 LYS A N 1
ATOM 683 C CA . LYS A 1 84 ? -9.021 -5.702 7.584 1.00 90.75 84 LYS A CA 1
ATOM 684 C C . LYS A 1 84 ? -8.327 -6.088 8.879 1.00 90.75 84 LYS A C 1
ATOM 686 O O . LYS A 1 84 ? -7.139 -6.401 8.880 1.00 90.75 84 LYS A O 1
ATOM 691 N N . ILE A 1 85 ? -9.086 -6.115 9.969 1.00 91.56 85 ILE A N 1
ATOM 692 C CA . ILE A 1 85 ? -8.607 -6.626 11.251 1.00 91.56 85 ILE A CA 1
ATOM 693 C C . ILE A 1 85 ? -8.850 -8.134 11.275 1.00 91.56 85 ILE A C 1
ATOM 695 O O . ILE A 1 85 ? -9.989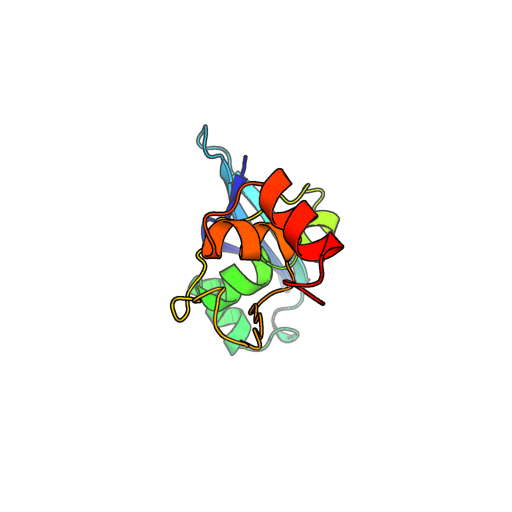 -8.594 11.191 1.00 91.56 85 ILE A O 1
ATOM 699 N N . VAL A 1 86 ? -7.772 -8.908 11.360 1.00 91.62 86 VAL A N 1
ATOM 700 C CA . VAL A 1 86 ? -7.813 -10.373 11.444 1.00 91.62 86 VAL A CA 1
ATOM 701 C C . VAL A 1 86 ? -7.280 -10.825 12.798 1.00 91.62 86 VAL A C 1
ATOM 703 O O . VAL A 1 86 ? -6.338 -10.239 13.325 1.00 91.62 86 VAL A O 1
ATOM 706 N N . GLY A 1 87 ? -7.889 -11.860 13.370 1.00 90.00 87 GLY A N 1
ATOM 707 C CA . GLY A 1 87 ? -7.513 -12.386 14.679 1.00 90.00 87 GLY A CA 1
ATOM 708 C C . GLY A 1 87 ? -8.703 -12.968 15.428 1.00 90.00 87 GLY A C 1
ATOM 709 O O . GLY A 1 87 ? -9.841 -12.892 14.958 1.00 90.00 87 GLY A O 1
ATOM 710 N N . GLN A 1 88 ? -8.417 -13.542 16.594 1.00 88.62 88 GLN A N 1
ATOM 711 C CA . GLN A 1 88 ? -9.424 -14.110 17.487 1.00 88.62 88 GLN A CA 1
ATOM 712 C C . GLN A 1 88 ? -10.435 -13.045 17.932 1.00 88.62 88 GLN A C 1
ATOM 714 O O . GLN A 1 88 ? -10.142 -11.846 17.923 1.00 88.62 88 GLN A O 1
ATOM 719 N N . GLU A 1 89 ? -11.639 -13.491 18.276 1.00 86.38 89 GLU A N 1
ATOM 720 C CA . GLU A 1 89 ? -12.590 -12.651 18.998 1.00 86.38 89 GLU A CA 1
ATOM 721 C C . GLU A 1 89 ? -12.054 -12.359 20.397 1.00 86.38 89 GLU A C 1
ATOM 723 O O . GLU A 1 89 ? -11.347 -13.179 20.984 1.00 86.38 89 GLU A O 1
ATOM 728 N N . ILE A 1 90 ? -12.343 -11.159 20.891 1.00 87.56 90 ILE A N 1
ATOM 729 C CA . ILE A 1 90 ? -11.829 -10.676 22.169 1.00 87.56 90 ILE A CA 1
ATOM 730 C C . ILE A 1 90 ? -13.027 -10.514 23.094 1.00 87.56 90 ILE A C 1
ATOM 732 O O . ILE A 1 90 ? -13.884 -9.668 22.840 1.00 87.56 90 ILE A O 1
ATOM 736 N N . ASP A 1 91 ? -13.077 -11.314 24.157 1.00 85.69 91 ASP A N 1
ATOM 737 C CA . ASP A 1 91 ? -14.004 -11.071 25.258 1.00 85.69 91 ASP A CA 1
ATOM 738 C C . ASP A 1 91 ? -13.385 -10.035 26.198 1.00 85.69 91 ASP A C 1
ATOM 740 O O . ASP A 1 91 ? -12.269 -10.197 26.691 1.00 85.69 91 ASP A O 1
ATOM 744 N N . ILE A 1 92 ? -14.107 -8.942 26.428 1.00 81.25 92 ILE A N 1
ATOM 745 C CA . ILE A 1 92 ? -13.637 -7.833 27.258 1.00 81.25 92 ILE A CA 1
ATOM 746 C C . ILE A 1 92 ? -13.661 -8.159 28.756 1.00 81.25 92 ILE A C 1
ATOM 748 O O . ILE A 1 92 ? -13.068 -7.430 29.550 1.00 81.25 92 ILE A O 1
ATOM 752 N N . ASN A 1 93 ? -14.354 -9.232 29.144 1.00 84.25 93 ASN A N 1
ATOM 753 C CA . ASN A 1 93 ? -14.412 -9.701 30.525 1.00 84.25 93 ASN A CA 1
ATOM 754 C C . ASN A 1 93 ? -13.180 -10.535 30.907 1.00 84.25 93 ASN A C 1
ATOM 756 O O . ASN A 1 93 ? -12.891 -10.686 32.095 1.00 84.25 93 ASN A O 1
ATOM 760 N N . ASP A 1 94 ? -12.439 -11.032 29.914 1.00 87.44 94 ASP A N 1
ATOM 761 C CA . ASP A 1 94 ? -11.235 -11.824 30.120 1.00 87.44 94 ASP A CA 1
ATOM 762 C C . ASP A 1 94 ? -9.986 -10.941 30.115 1.00 87.44 94 ASP A C 1
ATOM 764 O O . ASP A 1 94 ? -9.790 -10.082 29.249 1.00 87.44 94 ASP A O 1
ATOM 768 N N . LEU A 1 95 ? -9.078 -11.196 31.062 1.00 88.12 95 LEU A N 1
ATOM 769 C CA . LEU A 1 95 ? -7.777 -10.535 31.089 1.00 88.12 95 LEU A CA 1
ATOM 770 C C . LEU A 1 95 ? -6.940 -10.982 29.881 1.00 88.12 95 LEU A C 1
ATOM 772 O O . LEU A 1 95 ? -6.255 -12.004 29.921 1.00 88.12 95 LEU A O 1
ATOM 776 N N . THR A 1 96 ? -6.977 -10.178 28.821 1.00 89.12 96 THR A N 1
ATOM 777 C CA . THR A 1 96 ? -6.376 -10.503 27.525 1.00 89.12 96 THR A CA 1
ATOM 778 C C . THR A 1 96 ? -5.248 -9.536 27.180 1.00 89.12 96 THR A C 1
ATOM 780 O O . THR A 1 96 ? -5.412 -8.318 27.239 1.00 89.12 96 THR A O 1
ATOM 783 N N . GLN A 1 97 ? -4.094 -10.069 26.767 1.00 89.81 97 GLN A N 1
ATOM 784 C CA . GLN A 1 97 ? -3.025 -9.269 26.165 1.00 89.81 97 GLN A CA 1
A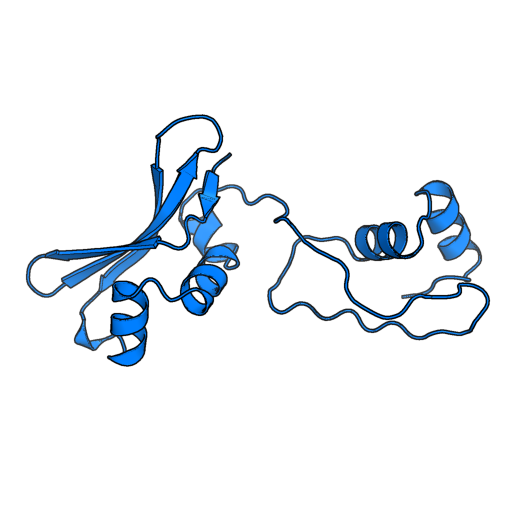TOM 785 C C . GLN A 1 97 ? -3.149 -9.281 24.644 1.00 89.81 97 GLN A C 1
ATOM 787 O O . GLN A 1 97 ? -3.230 -10.341 24.023 1.00 89.81 97 GLN A O 1
ATOM 792 N N . ILE A 1 98 ? -3.118 -8.095 24.038 1.00 89.12 98 ILE A N 1
ATOM 793 C CA . ILE A 1 98 ? -3.270 -7.928 22.593 1.00 89.12 98 ILE A CA 1
ATOM 794 C C . ILE A 1 98 ? -1.939 -7.472 22.007 1.00 89.12 98 ILE A C 1
ATOM 796 O O . ILE A 1 98 ? -1.384 -6.450 22.407 1.00 89.12 98 ILE A O 1
ATOM 800 N N . ARG A 1 99 ? -1.448 -8.201 21.003 1.00 91.19 99 ARG A N 1
ATOM 801 C CA . ARG A 1 99 ? -0.317 -7.775 20.178 1.00 91.19 99 ARG A CA 1
ATOM 802 C C . ARG A 1 99 ? -0.813 -7.420 18.785 1.00 91.19 99 ARG A C 1
ATOM 804 O O . ARG A 1 99 ? -1.287 -8.286 18.056 1.00 91.19 99 ARG A O 1
ATOM 811 N N . ILE A 1 100 ? -0.654 -6.158 18.403 1.00 89.94 100 ILE A N 1
ATOM 812 C CA . ILE A 1 100 ? -0.988 -5.677 17.061 1.00 89.94 100 ILE A CA 1
ATOM 813 C C . ILE A 1 100 ? 0.267 -5.760 16.195 1.00 89.94 100 ILE A C 1
ATOM 815 O O . ILE A 1 100 ? 1.331 -5.274 16.578 1.00 89.94 100 ILE A O 1
ATOM 819 N N . VAL A 1 101 ? 0.143 -6.386 15.027 1.00 91.12 101 VAL A N 1
ATOM 820 C CA . VAL A 1 101 ? 1.229 -6.521 14.054 1.00 91.12 101 VAL A CA 1
ATOM 821 C C . VAL A 1 101 ? 0.745 -5.981 12.717 1.00 91.12 101 VAL A C 1
ATOM 823 O O . VAL A 1 101 ? -0.342 -6.323 12.262 1.00 91.12 101 VAL A O 1
ATOM 826 N N . SER A 1 102 ? 1.569 -5.151 12.084 1.00 89.19 102 SER A N 1
ATOM 827 C CA . SER A 1 102 ? 1.361 -4.676 10.719 1.00 89.19 102 SER A CA 1
ATOM 828 C C . SER A 1 102 ? 2.610 -4.963 9.899 1.00 89.19 102 SER A C 1
ATOM 830 O O . SER A 1 102 ? 3.725 -4.788 10.391 1.00 89.19 102 SER A O 1
ATOM 832 N N . LYS A 1 103 ? 2.426 -5.390 8.645 1.00 89.25 103 LYS A N 1
ATOM 833 C CA . LYS A 1 103 ? 3.533 -5.610 7.700 1.00 89.25 103 LYS A CA 1
ATOM 834 C C . LYS A 1 103 ? 4.232 -4.297 7.337 1.00 89.25 103 LYS A C 1
ATOM 836 O O . LYS A 1 103 ? 5.434 -4.295 7.093 1.00 89.25 103 LYS A O 1
ATOM 841 N N . TYR A 1 104 ? 3.483 -3.196 7.320 1.00 88.94 104 TYR A N 1
ATOM 842 C CA . TYR A 1 104 ? 3.974 -1.878 6.933 1.00 88.94 104 TYR A CA 1
ATOM 843 C C . TYR A 1 104 ? 3.654 -0.831 8.006 1.00 88.94 104 TYR A C 1
ATOM 845 O O . TYR A 1 104 ? 2.641 -0.965 8.707 1.00 88.94 104 TYR A O 1
ATOM 853 N N . PRO A 1 105 ? 4.475 0.226 8.139 1.00 84.06 105 PRO A N 1
ATOM 854 C CA . PRO A 1 105 ? 4.111 1.394 8.928 1.00 84.06 105 PRO A CA 1
ATOM 855 C C . PRO A 1 105 ? 2.772 1.953 8.446 1.00 84.06 105 PRO A C 1
ATOM 857 O O . PRO A 1 105 ? 2.532 2.062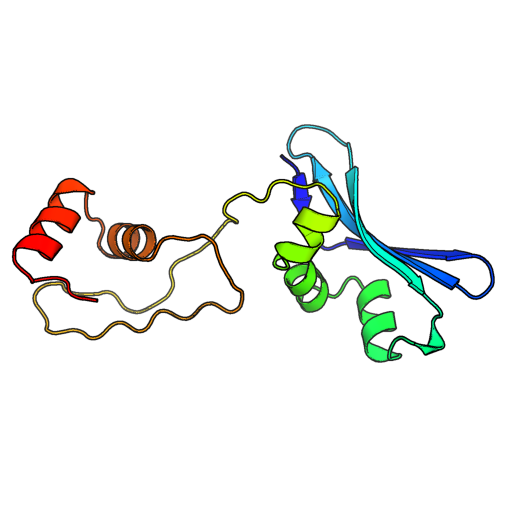 7.246 1.00 84.06 105 PRO A O 1
ATOM 860 N N . SER A 1 106 ? 1.892 2.294 9.382 1.00 82.06 106 SER A N 1
ATOM 861 C CA . SER A 1 106 ? 0.558 2.798 9.069 1.00 82.06 106 SER A CA 1
ATOM 862 C C . SER A 1 106 ? 0.200 3.963 9.978 1.00 82.06 106 SER A C 1
ATOM 864 O O . SER A 1 106 ? 0.595 4.000 11.142 1.00 82.06 106 SER A O 1
ATOM 866 N N . GLN A 1 107 ? -0.578 4.901 9.440 1.00 84.50 107 GLN A N 1
ATOM 867 C CA . GLN A 1 107 ? -1.142 6.028 10.187 1.00 84.50 107 GLN A CA 1
ATOM 868 C C . GLN A 1 107 ? -2.396 5.633 10.995 1.00 84.50 107 GLN A C 1
ATOM 870 O O . GLN A 1 107 ? -3.007 6.474 11.658 1.00 84.50 107 GLN A O 1
ATOM 875 N N . LEU A 1 108 ? -2.796 4.355 10.949 1.00 88.62 108 LEU A N 1
ATOM 876 C CA . LEU A 1 108 ? -3.928 3.830 11.706 1.00 88.62 108 LEU A CA 1
ATOM 877 C C . LEU A 1 108 ? -3.698 3.968 13.210 1.00 88.62 108 LEU A C 1
ATOM 879 O O . LEU A 1 108 ? -2.727 3.466 13.776 1.00 88.62 108 L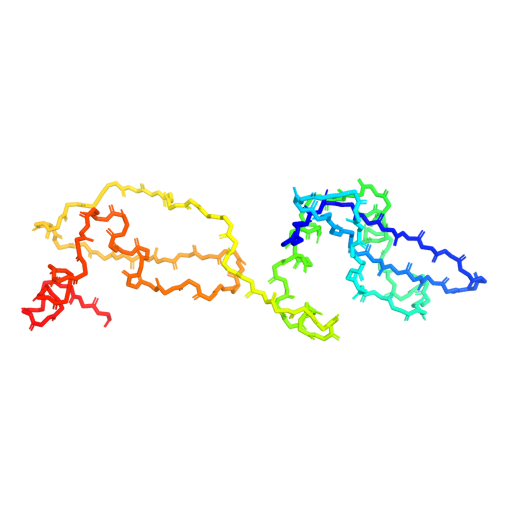EU A O 1
ATOM 883 N N . LYS A 1 109 ? -4.644 4.624 13.884 1.00 90.62 109 LYS A N 1
ATOM 884 C CA . LYS A 1 109 ? -4.618 4.756 15.340 1.00 90.62 109 LYS A CA 1
ATOM 885 C C . LYS A 1 109 ? -5.011 3.429 15.978 1.00 90.62 109 LYS A C 1
ATOM 887 O O . LYS A 1 109 ? -6.080 2.898 15.680 1.00 90.62 109 LYS A O 1
ATOM 892 N N . VAL A 1 110 ? -4.217 2.962 16.942 1.00 90.69 110 VAL A N 1
ATOM 893 C CA . VAL A 1 110 ? -4.511 1.752 17.734 1.00 90.69 110 VAL A CA 1
ATOM 894 C C . VAL A 1 110 ? -5.907 1.810 18.363 1.00 90.69 110 VAL A C 1
ATOM 896 O O . VAL A 1 110 ? -6.651 0.838 18.302 1.00 90.69 110 VAL A O 1
ATOM 899 N N . SER A 1 111 ? -6.323 2.971 18.873 1.00 91.88 111 SER A N 1
ATOM 900 C CA . SER A 1 111 ? -7.671 3.166 19.425 1.00 91.88 111 SER A CA 1
ATOM 901 C C . SER A 1 111 ? -8.795 3.021 18.397 1.00 91.88 111 SER A C 1
ATOM 903 O O . SER A 1 111 ? -9.926 2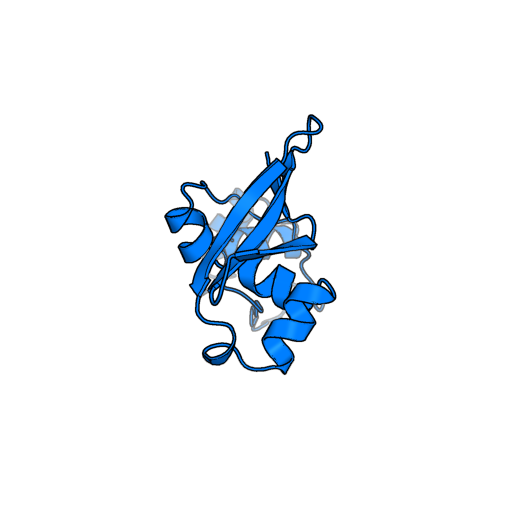.724 18.761 1.00 91.88 111 SER A O 1
ATOM 905 N N . THR A 1 112 ? -8.525 3.241 17.109 1.00 92.12 112 THR A N 1
ATOM 906 C CA . THR A 1 112 ? -9.516 3.002 16.048 1.00 92.12 112 THR A CA 1
ATOM 907 C C . THR A 1 112 ? -9.629 1.510 15.769 1.00 92.12 112 THR A C 1
ATOM 909 O O . THR A 1 112 ? -10.735 0.983 15.807 1.00 92.12 112 THR A O 1
ATOM 912 N N . LEU A 1 113 ? -8.490 0.818 15.651 1.00 92.44 113 LEU A N 1
ATOM 913 C CA . LEU A 1 113 ? -8.447 -0.635 15.476 1.00 92.44 113 LEU A CA 1
ATOM 914 C C . LEU A 1 113 ? -9.150 -1.381 16.619 1.00 92.44 113 LEU A C 1
ATOM 916 O O . LEU A 1 113 ? -9.971 -2.260 16.373 1.00 92.44 113 LEU A O 1
ATOM 920 N N . LEU A 1 114 ? -8.860 -1.018 17.871 1.00 91.75 114 LEU A N 1
ATOM 921 C CA . LEU A 1 114 ? -9.466 -1.669 19.035 1.00 91.75 114 LEU A CA 1
ATOM 922 C C . LEU A 1 114 ? -10.974 -1.428 19.103 1.00 91.75 114 LEU A C 1
ATOM 924 O O . LEU A 1 114 ? -11.725 -2.369 19.335 1.00 91.75 114 LEU A O 1
ATOM 928 N N . ARG A 1 115 ? -11.436 -0.196 18.856 1.00 93.12 115 ARG A N 1
ATOM 929 C CA . ARG A 1 115 ? -12.874 0.105 18.843 1.00 93.12 115 ARG A CA 1
ATOM 930 C C . ARG A 1 115 ? -13.616 -0.671 17.769 1.00 93.12 115 ARG A C 1
ATOM 932 O O . ARG A 1 115 ? -14.686 -1.190 18.051 1.00 93.12 115 ARG A O 1
ATOM 939 N N . GLU A 1 116 ? -13.052 -0.767 16.569 1.00 92.62 116 GLU A N 1
ATOM 940 C CA . GLU A 1 116 ? -13.653 -1.542 15.483 1.00 92.62 116 GLU A CA 1
ATOM 941 C C . GLU A 1 116 ? -13.698 -3.032 15.809 1.00 92.62 116 GLU A C 1
ATOM 943 O O . GLU A 1 116 ? -14.745 -3.653 15.649 1.00 92.62 116 GLU A O 1
ATOM 948 N N . LYS A 1 117 ? -12.599 -3.599 16.327 1.00 91.38 117 LYS A N 1
ATOM 949 C CA . LYS A 1 117 ? -12.546 -5.022 16.688 1.00 91.38 117 LYS A CA 1
ATOM 950 C C . LYS A 1 117 ? -13.490 -5.374 17.840 1.00 91.38 117 LYS A C 1
ATOM 952 O O . LYS A 1 117 ? -14.048 -6.461 17.834 1.00 91.38 117 LYS A O 1
ATOM 957 N N . LEU A 1 118 ? -13.670 -4.469 18.800 1.00 90.12 118 LEU A N 1
ATOM 958 C CA . LEU A 1 118 ? -14.529 -4.669 19.973 1.00 90.12 118 LEU A CA 1
ATOM 959 C C . LEU A 1 118 ? -15.971 -4.167 19.770 1.00 90.12 118 LEU A C 1
ATOM 961 O O . LEU A 1 118 ? -16.791 -4.288 20.675 1.00 90.12 118 LEU A O 1
ATOM 965 N N . GLY A 1 119 ? -16.290 -3.558 18.623 1.00 91.50 119 GLY A N 1
ATOM 966 C CA . GLY A 1 119 ? -17.609 -2.968 18.368 1.00 91.50 119 GLY A CA 1
ATOM 967 C C . GLY A 1 119 ? -17.970 -1.806 19.305 1.00 91.50 119 GLY A C 1
ATOM 968 O O . GLY A 1 119 ? -19.146 -1.573 19.585 1.00 91.50 119 GLY A O 1
ATOM 969 N N . LEU A 1 120 ? -16.976 -1.076 19.817 1.00 92.75 120 LEU A N 1
ATOM 970 C CA . LEU A 1 120 ? -17.169 -0.041 20.831 1.00 92.75 120 LEU A CA 1
ATOM 971 C C . LEU A 1 120 ? -17.362 1.351 20.225 1.00 92.75 120 LEU A C 1
ATOM 973 O O . LEU A 1 120 ? -16.636 1.794 19.327 1.00 92.75 120 LEU A O 1
ATOM 977 N N . SER A 1 121 ? -18.289 2.111 20.812 1.00 94.94 121 SER A N 1
ATOM 978 C CA . SER A 1 121 ? -18.352 3.553 20.574 1.00 94.94 121 SER A CA 1
ATOM 979 C C . SER A 1 121 ? -17.119 4.251 21.159 1.00 94.94 121 SER A C 1
ATOM 981 O O . SER A 1 121 ? -16.463 3.742 22.068 1.00 94.94 121 SER A O 1
ATOM 983 N N . ARG A 1 122 ? -16.812 5.456 20.664 1.00 95.25 122 ARG A N 1
ATOM 984 C CA . ARG A 1 122 ? -15.703 6.258 21.201 1.00 95.25 122 ARG A CA 1
ATOM 985 C C . ARG A 1 122 ? -15.876 6.558 22.691 1.00 95.25 122 ARG A C 1
ATOM 987 O O . ARG A 1 122 ? -14.943 6.356 23.448 1.00 95.25 122 ARG A O 1
ATOM 994 N N . LYS A 1 123 ? -17.087 6.951 23.095 1.00 96.25 123 LYS A N 1
ATOM 995 C CA . LYS A 1 123 ? -17.415 7.264 24.489 1.00 96.25 123 LYS A CA 1
ATOM 996 C C . LYS A 1 123 ? -17.139 6.078 25.417 1.00 96.25 123 LYS A C 1
ATOM 998 O O . LYS A 1 123 ? -16.454 6.246 26.412 1.00 96.25 123 LYS A O 1
ATOM 1003 N N . VAL A 1 124 ? -17.630 4.890 25.055 1.00 94.81 124 VAL A N 1
ATOM 1004 C CA . VAL A 1 124 ? -17.440 3.675 25.867 1.00 94.81 124 VAL A CA 1
ATOM 1005 C C . VAL A 1 124 ? -15.962 3.296 25.942 1.00 94.81 124 VAL A C 1
ATOM 1007 O O . VAL A 1 124 ? -15.469 2.961 27.008 1.00 94.81 124 VAL A O 1
ATOM 1010 N N . PHE A 1 125 ? -15.231 3.386 24.829 1.00 94.81 125 PHE A N 1
ATOM 1011 C CA . PHE A 1 125 ? -13.796 3.105 24.823 1.00 94.81 125 PHE A CA 1
ATOM 1012 C C . PHE A 1 125 ? -13.004 4.060 25.725 1.00 94.81 125 PHE A C 1
ATOM 1014 O O . PHE A 1 125 ? -12.127 3.610 26.457 1.00 94.81 125 PHE A O 1
ATOM 1021 N N . ASP A 1 126 ? -13.330 5.353 25.697 1.00 94.50 126 ASP A N 1
ATOM 1022 C CA . ASP A 1 126 ? -12.682 6.359 26.540 1.00 94.50 126 ASP A CA 1
ATOM 1023 C C . ASP A 1 126 ? -13.015 6.122 28.031 1.00 94.50 126 ASP A C 1
ATOM 1025 O O . ASP A 1 126 ? -12.107 6.081 28.856 1.00 94.50 126 ASP A O 1
ATOM 1029 N N . GLU A 1 127 ? -14.275 5.818 28.374 1.00 95.00 127 GLU A N 1
ATOM 1030 C CA . GLU A 1 127 ? -14.674 5.420 29.740 1.00 95.00 127 GLU A CA 1
ATOM 1031 C C . GLU A 1 127 ? -13.903 4.180 30.234 1.00 95.00 127 GLU A C 1
ATOM 1033 O O . GLU A 1 127 ? -13.516 4.108 31.401 1.00 95.00 127 GLU A O 1
ATOM 1038 N N . MET A 1 128 ? -13.643 3.214 29.344 1.00 93.00 128 MET A N 1
ATOM 1039 C CA . MET A 1 128 ? -12.883 1.996 29.652 1.00 93.00 128 MET A CA 1
ATOM 1040 C C . MET A 1 128 ? -11.380 2.233 29.822 1.00 93.00 128 MET A C 1
ATOM 1042 O O . MET A 1 128 ? -10.727 1.484 30.553 1.00 93.00 128 MET A O 1
ATOM 1046 N N . LEU A 1 129 ? -10.820 3.251 29.164 1.00 93.19 129 LEU A N 1
ATOM 1047 C CA . LEU A 1 129 ? -9.456 3.712 29.428 1.00 93.19 129 LEU A CA 1
ATOM 1048 C C . LEU A 1 129 ? -9.379 4.396 30.796 1.00 93.19 129 LEU A C 1
ATOM 1050 O O . LEU A 1 129 ? -8.492 4.078 31.587 1.00 93.19 129 LEU A O 1
ATOM 1054 N N . ASP A 1 130 ? -10.338 5.274 31.095 1.00 94.38 130 ASP A N 1
ATOM 1055 C CA . ASP A 1 130 ? -10.373 6.052 32.335 1.00 94.38 130 ASP A CA 1
ATOM 1056 C C . ASP A 1 130 ? -10.535 5.160 33.577 1.00 94.38 130 ASP A C 1
ATOM 1058 O O . ASP A 1 130 ? -9.861 5.367 34.588 1.00 94.38 130 ASP A O 1
ATOM 1062 N N . CYS A 1 131 ? -11.388 4.130 33.509 1.00 93.38 131 CYS A N 1
ATOM 1063 C CA . CYS A 1 131 ? -11.555 3.167 34.603 1.00 93.38 131 CYS A CA 1
ATOM 1064 C C . CYS A 1 131 ? -10.477 2.065 34.622 1.00 93.38 131 CYS A C 1
ATOM 1066 O O . CYS A 1 131 ? -10.424 1.261 35.557 1.00 93.38 131 CYS A O 1
ATOM 1068 N N . GLY A 1 132 ? -9.596 2.030 33.616 1.00 90.38 132 GLY A N 1
ATOM 1069 C CA . GLY A 1 132 ? -8.481 1.093 33.524 1.00 90.38 132 GLY A CA 1
ATOM 1070 C C . GLY A 1 132 ? -8.864 -0.329 33.107 1.00 90.38 132 GLY A C 1
ATOM 1071 O O . GLY A 1 132 ? -8.086 -1.250 33.352 1.00 90.38 132 GLY A O 1
ATOM 1072 N N . THR A 1 133 ? -10.022 -0.544 32.486 1.00 89.94 133 THR A N 1
ATOM 1073 C CA . THR A 1 133 ? -10.335 -1.832 31.844 1.00 89.94 133 THR A CA 1
ATOM 1074 C C . THR A 1 133 ? -9.451 -2.061 30.618 1.00 89.94 133 THR A C 1
ATOM 1076 O O . THR A 1 133 ? -8.972 -3.171 30.403 1.00 89.94 133 THR A O 1
ATOM 1079 N N . ILE A 1 134 ? -9.173 -1.006 29.845 1.00 89.75 134 ILE A N 1
ATOM 1080 C CA . ILE A 1 134 ? -8.209 -1.026 28.739 1.00 89.75 134 ILE A CA 1
ATOM 1081 C C . ILE A 1 134 ? -6.968 -0.244 29.167 1.00 89.75 134 ILE A C 1
ATOM 1083 O O . ILE A 1 134 ? -7.071 0.851 29.715 1.00 89.75 134 ILE A O 1
ATOM 1087 N N . LYS A 1 135 ? -5.782 -0.802 28.916 1.00 86.25 135 LYS A N 1
ATOM 1088 C CA . LYS A 1 135 ? -4.490 -0.167 29.208 1.00 86.25 135 LYS A CA 1
ATOM 1089 C C . LYS A 1 135 ? -3.521 -0.404 28.051 1.00 86.25 135 LYS A C 1
ATOM 1091 O O . LYS A 1 135 ? -3.601 -1.443 27.396 1.00 86.25 135 LYS A O 1
ATOM 1096 N N . SER A 1 136 ? -2.639 0.565 27.806 1.00 73.81 136 SER A N 1
ATOM 1097 C CA . SER A 1 136 ? -1.557 0.503 26.810 1.00 73.81 136 SER A CA 1
ATOM 1098 C C . SER A 1 136 ? -0.214 0.211 27.453 1.00 73.81 136 SER A C 1
ATOM 1100 O O . SER A 1 136 ? 0.061 0.885 28.473 1.00 73.81 136 SER A O 1
#

InterPro domains:
  IPR009412 Protein of unknown function DUF1062 [PF06353] (10-135)

Sequence (136 aa):
EYVCSGLFRVNAQHKYLDIWLIYKCLNCDSTWNSTIYSRVNPNNLSPEVLEQFHTNDDNLANQYAMNIELLHRNGAEVGIPEYKIVGQEIDINDLTQIRIVSKYPSQLKVSTLLREKLGLSRKVFDEMLDCGTIKS

Organism: NCBI:txid198482

pLDDT: mean 93.85, std 4.48, range [73.81, 98.75]